Protein AF-A0A960T3S2-F1 (afdb_monomer)

Nearest PDB structures (foldseek):
  6kon-assembly1_F  TM=8.259E-01  e=1.036E-02  Mycobacterium tuberculosis H37Rv
  5wur-assembly1_A  TM=8.778E-01  e=8.371E-02  Bacillus subtilis subsp. subtilis str. 168
  4cxf-assembly1_A  TM=5.407E-01  e=3.964E-03  Cupriavidus metallidurans CH34
  6in7-assembly1_B  TM=6.273E-01  e=9.373E-02  Pseudomonas aeruginosa PAO1
  8z6g-assembly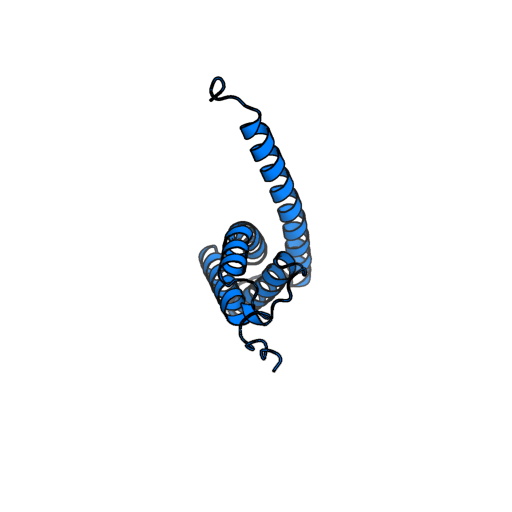1_B  TM=6.477E-01  e=3.436E-01  Pseudomonas aeruginosa

Secondary structure (DSSP, 8-state):
-PPPPPTTSSS---HHHHHHHHHHHHHHHHHHHHTT-S-HHHHHHHHHHHHHHHHHTGGGPPTTS-HHHHHHHHHHHHHHHHHHHHHHTT-----HHHHHHHHHHHHHHHHHHHHHHHHHHHHHHHS-TT--

Radius of gyration: 19.58 Å; Cα contacts (8 Å, |Δi|>4): 73; chains: 1; bounding box: 58×49×54 Å

Mean predicted aligned error: 10.26 Å

Sequence (132 aa):
MIPFPSPEEDSSLDSAEISAQIEAIRPALRGYILSILPHPDAVEDVVQETCLFLWERRADFQAGTNFKAWAFKTGYFKALAHRRALQRNKIITFSEDVLHRIAGAAEQQAGHADARLSALSHCLRELGPADL

Solvent-accessible surface area (backbone atoms only — not comparable to full-atom values): 7890 Å² total; per-residue (Å²): 136,80,82,77,79,71,94,82,80,83,86,68,84,53,73,66,58,56,50,51,51,50,62,68,42,45,66,55,50,40,57,36,42,50,61,71,43,97,45,72,69,62,29,54,52,39,45,50,54,35,50,52,49,52,60,75,45,45,88,76,58,62,86,95,57,65,61,66,60,53,52,48,54,51,34,51,55,48,47,50,53,54,47,54,54,41,46,75,71,70,47,90,73,81,58,70,71,60,39,53,53,46,38,56,52,41,54,54,50,45,56,53,50,52,55,51,51,52,51,50,60,48,54,60,63,73,49,54,89,86,81,112

pLDDT: mean 81.7, std 14.7, range [36.19, 97.31]

Foldseek 3Di:
DDDDPDPPDPQDPPLVVLVVVLVVCLVLLLQLLVLLDVDSVLSVVLSVVLSVVCSVCVSVDDPPDDPNVVSNVSSVVSSVVVVVVVVVVVDDDDDPVVSVVSSVVSNVVSVVVVVVVVVVVVVVVVDDPVND

Structure (mmCIF, N/CA/C/O backbone):
data_AF-A0A960T3S2-F1
#
_entry.id   AF-A0A960T3S2-F1
#
loop_
_atom_site.group_PDB
_atom_site.id
_atom_site.type_symbol
_atom_site.label_atom_id
_atom_site.label_alt_id
_atom_site.label_comp_id
_atom_site.label_asym_id
_atom_site.label_entity_id
_atom_site.label_seq_id
_atom_site.pdbx_PDB_ins_code
_atom_site.Cartn_x
_atom_site.Cartn_y
_atom_site.Cartn_z
_atom_site.occupancy
_atom_site.B_iso_or_equiv
_atom_site.auth_seq_id
_atom_site.auth_comp_id
_atom_site.auth_asym_id
_atom_site.auth_atom_id
_atom_site.pdbx_PDB_model_num
ATOM 1 N N . MET A 1 1 ? 39.793 -34.953 -6.872 1.00 37.09 1 MET A N 1
ATOM 2 C CA . MET A 1 1 ? 39.561 -33.819 -5.957 1.00 37.09 1 MET A CA 1
ATOM 3 C C . MET A 1 1 ? 38.554 -32.917 -6.644 1.00 37.09 1 MET A C 1
ATOM 5 O O . MET A 1 1 ? 38.921 -32.193 -7.555 1.00 37.09 1 MET A O 1
ATOM 9 N N . ILE A 1 2 ? 37.273 -33.125 -6.346 1.00 37.25 2 ILE A N 1
ATOM 10 C CA . ILE A 1 2 ? 36.165 -32.368 -6.943 1.00 37.25 2 ILE A CA 1
ATOM 11 C C . ILE A 1 2 ? 36.067 -31.056 -6.149 1.00 37.25 2 ILE A C 1
ATOM 13 O O . ILE A 1 2 ? 36.090 -31.140 -4.918 1.00 37.25 2 ILE A O 1
ATOM 17 N N . PRO A 1 3 ? 36.023 -29.872 -6.787 1.00 49.59 3 PRO A N 1
ATOM 18 C CA . PRO A 1 3 ? 35.850 -28.619 -6.066 1.00 49.59 3 PRO A CA 1
ATOM 19 C C . PRO A 1 3 ? 34.507 -28.640 -5.337 1.00 49.59 3 PRO A C 1
ATOM 21 O O . PRO A 1 3 ? 33.476 -28.955 -5.928 1.00 49.59 3 PRO A O 1
ATOM 24 N N . PHE A 1 4 ? 34.545 -28.346 -4.042 1.00 36.19 4 PHE A N 1
ATOM 25 C CA . PHE A 1 4 ? 33.363 -28.121 -3.223 1.00 36.19 4 PHE A CA 1
ATOM 26 C C . PHE A 1 4 ? 32.675 -26.853 -3.752 1.00 36.19 4 PHE A C 1
ATOM 28 O O . PHE A 1 4 ? 33.337 -25.813 -3.779 1.00 36.19 4 PHE A O 1
ATOM 35 N N . PRO A 1 5 ? 31.417 -26.901 -4.224 1.00 47.34 5 PRO A N 1
ATOM 36 C CA . PRO A 1 5 ? 30.720 -25.678 -4.590 1.00 47.34 5 PRO A CA 1
ATOM 37 C C . PRO A 1 5 ? 30.530 -24.851 -3.315 1.00 47.34 5 PRO A C 1
ATOM 39 O O . PRO A 1 5 ? 30.011 -25.348 -2.312 1.00 47.34 5 PRO A O 1
ATOM 42 N N . SER A 1 6 ? 31.033 -23.617 -3.329 1.00 42.91 6 SER A N 1
ATOM 43 C CA . SER A 1 6 ? 30.853 -22.658 -2.240 1.00 42.91 6 SER A CA 1
ATOM 44 C C . SER A 1 6 ? 29.356 -22.464 -1.962 1.00 42.91 6 SER A C 1
ATOM 46 O O . SER A 1 6 ? 28.585 -22.321 -2.908 1.00 42.91 6 SER A O 1
ATOM 48 N N . PRO A 1 7 ? 28.920 -22.408 -0.692 1.00 45.78 7 PRO A N 1
ATOM 49 C CA . PRO A 1 7 ? 27.506 -22.279 -0.331 1.00 45.78 7 PRO A CA 1
ATOM 50 C C . PRO A 1 7 ? 26.926 -20.869 -0.563 1.00 45.78 7 PRO A C 1
ATOM 52 O O . PRO A 1 7 ? 25.876 -20.550 -0.017 1.00 45.78 7 PRO A O 1
ATOM 55 N N . GLU A 1 8 ? 27.594 -20.013 -1.339 1.00 46.38 8 GLU A N 1
ATOM 56 C CA . GLU A 1 8 ? 27.257 -18.587 -1.451 1.00 46.38 8 GLU A CA 1
ATOM 57 C C . GLU A 1 8 ? 26.586 -18.189 -2.775 1.00 46.38 8 GLU A C 1
ATOM 59 O O . GLU A 1 8 ? 26.220 -17.029 -2.926 1.00 46.38 8 GLU A O 1
ATOM 64 N N . GLU A 1 9 ? 26.365 -19.112 -3.717 1.00 44.56 9 GLU A N 1
ATOM 65 C CA . GLU A 1 9 ? 25.915 -18.734 -5.071 1.00 44.56 9 GLU A CA 1
ATOM 66 C C . GLU A 1 9 ? 24.455 -19.066 -5.433 1.00 44.56 9 GLU A C 1
ATOM 68 O O . GLU A 1 9 ? 24.068 -18.803 -6.564 1.00 44.56 9 GLU A O 1
ATOM 73 N N . ASP A 1 10 ? 23.602 -19.556 -4.517 1.00 42.84 10 ASP A N 1
ATOM 74 C CA . ASP A 1 10 ? 22.313 -20.148 -4.950 1.00 42.84 10 ASP A CA 1
ATOM 75 C C . ASP A 1 10 ? 21.026 -19.776 -4.172 1.00 42.84 10 ASP A C 1
ATOM 77 O O . ASP A 1 10 ? 20.032 -20.495 -4.261 1.00 42.84 10 ASP A O 1
ATOM 81 N N . SER A 1 11 ? 20.948 -18.665 -3.418 1.00 44.41 11 SER A N 1
ATOM 82 C CA . SER A 1 11 ? 19.685 -18.369 -2.693 1.00 44.41 11 SER A CA 1
ATOM 83 C C . SER A 1 11 ? 19.292 -16.908 -2.452 1.00 44.41 11 SER A C 1
ATOM 85 O O . SER A 1 11 ? 18.638 -16.612 -1.448 1.00 44.41 11 SER A O 1
ATOM 87 N N . SER A 1 12 ? 19.612 -15.979 -3.347 1.00 46.12 12 SER A N 1
ATOM 88 C CA . SER A 1 12 ? 19.006 -14.644 -3.284 1.00 46.12 12 SER A CA 1
ATOM 89 C C . SER A 1 12 ? 18.485 -14.225 -4.646 1.00 46.12 12 SER A C 1
ATOM 91 O O . SER A 1 12 ? 19.268 -13.970 -5.555 1.00 46.12 12 SER A O 1
ATOM 93 N N . LEU A 1 13 ? 17.167 -14.061 -4.768 1.00 55.41 13 LEU A N 1
ATOM 94 C CA . LEU A 1 13 ? 16.673 -12.990 -5.627 1.00 55.41 13 LEU A CA 1
ATOM 95 C C . LEU A 1 13 ? 17.398 -11.710 -5.206 1.00 55.41 13 LEU A C 1
ATOM 97 O O . LEU A 1 13 ? 17.445 -11.387 -4.013 1.00 55.41 13 LEU A O 1
ATOM 101 N N . ASP A 1 14 ? 18.017 -11.051 -6.177 1.00 72.44 14 ASP A N 1
ATOM 102 C CA . ASP A 1 14 ? 18.880 -9.903 -5.954 1.00 72.44 14 ASP A CA 1
ATOM 103 C C . ASP A 1 14 ? 18.089 -8.827 -5.202 1.00 72.44 14 ASP A C 1
ATOM 105 O O . ASP A 1 14 ? 16.953 -8.499 -5.552 1.00 72.44 14 ASP A O 1
ATOM 109 N N . SER A 1 15 ? 18.663 -8.276 -4.134 1.00 79.25 15 SER A N 1
ATOM 110 C CA . SER A 1 15 ? 17.986 -7.242 -3.340 1.00 79.25 15 SER A CA 1
ATOM 111 C C . SER A 1 15 ? 17.578 -6.046 -4.218 1.00 79.25 15 SER A C 1
ATOM 113 O O . SER A 1 15 ? 16.588 -5.374 -3.927 1.00 79.25 15 SER A O 1
ATOM 115 N N . ALA A 1 16 ? 18.282 -5.833 -5.335 1.00 85.69 16 ALA A N 1
ATOM 116 C CA . ALA A 1 16 ? 17.911 -4.875 -6.370 1.00 85.69 16 ALA A CA 1
ATOM 117 C C . ALA A 1 16 ? 16.555 -5.180 -7.038 1.00 85.69 16 ALA A C 1
ATOM 119 O O . ALA A 1 16 ? 15.760 -4.264 -7.246 1.00 85.69 16 ALA A O 1
ATOM 120 N N . GLU A 1 17 ? 16.249 -6.446 -7.330 1.00 87.81 17 GLU A N 1
ATOM 121 C CA . GLU A 1 17 ? 14.995 -6.847 -7.977 1.00 8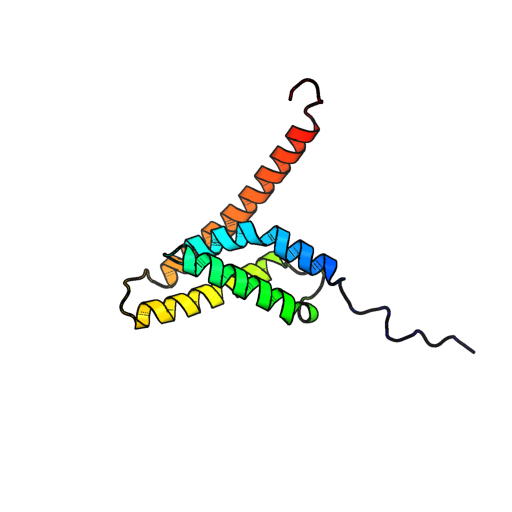7.81 17 GLU A CA 1
ATOM 122 C C . GLU A 1 17 ? 13.791 -6.594 -7.064 1.00 87.81 17 GLU A C 1
ATOM 124 O O . GLU A 1 17 ? 12.782 -6.037 -7.497 1.00 87.81 17 GLU A O 1
ATOM 129 N N . ILE A 1 18 ? 13.909 -6.927 -5.775 1.00 89.12 18 ILE A N 1
ATOM 130 C CA . ILE A 1 18 ? 12.851 -6.638 -4.796 1.00 89.12 18 ILE A CA 1
ATOM 131 C C . ILE A 1 18 ? 12.661 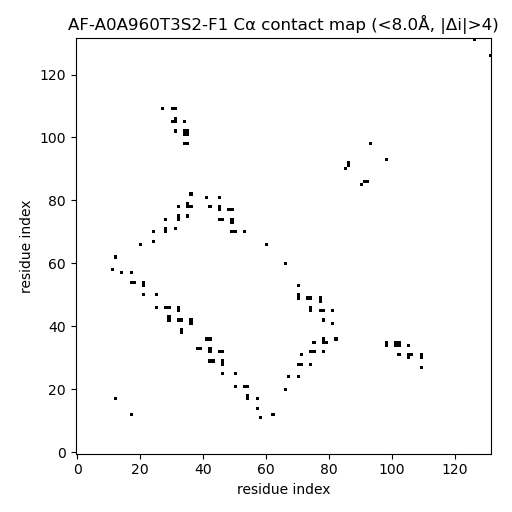-5.128 -4.632 1.00 89.12 18 ILE A C 1
ATOM 133 O O . ILE A 1 18 ? 11.522 -4.665 -4.589 1.00 89.12 18 ILE A O 1
ATOM 137 N N . SER A 1 19 ? 13.748 -4.350 -4.586 1.00 91.88 19 SER A N 1
ATOM 138 C CA . SER A 1 19 ? 13.657 -2.886 -4.529 1.00 91.88 19 SER A CA 1
ATOM 139 C C . SER A 1 19 ? 12.897 -2.331 -5.734 1.00 91.88 19 SER A C 1
ATOM 141 O O . SER A 1 19 ? 11.957 -1.553 -5.566 1.00 91.88 19 SER A O 1
ATOM 143 N N . ALA A 1 20 ? 13.235 -2.790 -6.942 1.00 91.12 20 ALA A N 1
ATOM 144 C CA . ALA A 1 20 ? 12.555 -2.383 -8.167 1.00 91.12 20 ALA A CA 1
ATOM 145 C C . ALA A 1 20 ? 11.065 -2.765 -8.155 1.00 91.12 20 ALA A C 1
ATOM 147 O O . ALA A 1 20 ? 10.217 -1.968 -8.558 1.00 91.12 20 ALA A O 1
ATOM 148 N N . GLN A 1 21 ? 10.716 -3.949 -7.639 1.00 92.12 21 GLN A N 1
ATOM 149 C CA . GLN A 1 21 ? 9.315 -4.353 -7.493 1.00 92.12 21 GLN A CA 1
ATOM 150 C C . GLN A 1 21 ? 8.552 -3.489 -6.478 1.00 92.12 21 GLN A C 1
ATOM 152 O O . GLN A 1 21 ? 7.400 -3.131 -6.735 1.00 92.12 21 GLN A O 1
ATOM 157 N N . ILE A 1 22 ? 9.180 -3.107 -5.359 1.00 94.19 22 ILE A N 1
ATOM 158 C CA . ILE A 1 22 ? 8.598 -2.185 -4.368 1.00 94.19 22 ILE A CA 1
ATOM 159 C C . ILE A 1 22 ? 8.339 -0.809 -4.994 1.00 94.19 22 ILE A C 1
ATOM 161 O O . ILE A 1 22 ? 7.264 -0.236 -4.807 1.00 94.19 22 ILE A O 1
ATOM 165 N N . GLU A 1 23 ? 9.293 -0.276 -5.753 1.00 92.69 23 GLU A N 1
ATOM 166 C CA . GLU A 1 23 ? 9.140 1.014 -6.430 1.00 92.69 23 GLU A CA 1
ATOM 167 C C . GLU A 1 23 ? 8.031 0.976 -7.483 1.00 92.69 23 GLU A C 1
ATOM 169 O O . GLU A 1 23 ? 7.168 1.858 -7.502 1.00 92.69 23 GLU A O 1
ATOM 174 N N . ALA A 1 24 ? 8.000 -0.079 -8.301 1.00 90.75 24 ALA A N 1
ATOM 175 C CA . ALA A 1 24 ? 7.003 -0.250 -9.350 1.00 90.75 24 ALA A CA 1
ATOM 176 C C . ALA A 1 24 ? 5.574 -0.337 -8.792 1.00 90.75 24 ALA A C 1
ATOM 178 O O . ALA A 1 24 ? 4.643 0.221 -9.373 1.00 90.75 24 ALA A O 1
ATOM 179 N N . ILE A 1 25 ? 5.379 -1.011 -7.653 1.00 91.44 25 ILE A N 1
ATOM 180 C CA . ILE A 1 25 ? 4.039 -1.203 -7.088 1.00 91.44 25 ILE A CA 1
ATOM 181 C C . ILE A 1 25 ? 3.537 -0.028 -6.252 1.00 91.44 25 ILE A C 1
ATOM 183 O O . ILE A 1 25 ? 2.324 0.123 -6.075 1.00 91.44 25 ILE A O 1
ATOM 187 N N . ARG A 1 26 ? 4.438 0.809 -5.726 1.00 92.75 26 ARG A N 1
ATOM 188 C CA . ARG A 1 26 ? 4.104 1.869 -4.766 1.00 92.75 26 ARG A CA 1
ATOM 189 C C . ARG A 1 26 ? 2.929 2.763 -5.203 1.00 92.75 26 ARG A C 1
ATOM 191 O O . ARG A 1 26 ? 2.053 2.990 -4.366 1.00 92.75 26 ARG A O 1
ATOM 198 N N . PRO A 1 27 ? 2.818 3.233 -6.465 1.00 90.62 27 PRO A N 1
ATOM 199 C CA . PRO A 1 27 ? 1.686 4.063 -6.888 1.00 90.62 27 PRO A CA 1
ATOM 200 C C . PRO A 1 27 ? 0.346 3.316 -6.856 1.00 90.62 27 PRO A C 1
ATOM 202 O O . PRO A 1 27 ? -0.663 3.861 -6.403 1.00 90.62 27 PRO A O 1
ATOM 205 N N . ALA A 1 28 ? 0.336 2.054 -7.294 1.00 88.75 28 ALA A N 1
ATOM 206 C CA . ALA A 1 28 ? -0.859 1.216 -7.287 1.00 88.75 28 ALA A CA 1
ATOM 207 C C . ALA A 1 28 ? -1.281 0.861 -5.853 1.00 88.75 28 ALA A C 1
ATOM 209 O O . ALA A 1 28 ? -2.460 0.957 -5.512 1.00 88.75 28 ALA A O 1
ATOM 210 N N . LEU A 1 29 ? -0.309 0.535 -4.993 1.00 92.06 29 LEU A N 1
ATOM 211 C CA . LEU A 1 29 ? -0.532 0.306 -3.569 1.00 92.06 29 LEU A CA 1
ATOM 212 C C . LEU A 1 29 ? -1.123 1.553 -2.903 1.00 92.06 29 LEU A C 1
ATOM 214 O O . LEU A 1 29 ? -2.111 1.454 -2.187 1.00 92.06 29 LEU A O 1
ATOM 218 N N . ARG A 1 30 ? -0.589 2.742 -3.189 1.00 93.12 30 ARG A N 1
ATOM 219 C CA . ARG A 1 30 ? -1.122 4.006 -2.668 1.00 93.12 30 ARG A CA 1
ATOM 220 C C . ARG A 1 30 ? -2.586 4.223 -3.048 1.00 93.12 30 ARG A C 1
ATOM 222 O O . ARG A 1 30 ? -3.393 4.541 -2.179 1.00 93.12 30 ARG A O 1
ATOM 229 N N . GLY A 1 31 ? -2.939 4.038 -4.322 1.00 89.00 31 GLY A N 1
ATOM 230 C CA . GLY A 1 31 ? -4.329 4.152 -4.778 1.00 89.00 31 GLY A CA 1
ATOM 231 C C . GLY A 1 31 ? -5.255 3.149 -4.085 1.00 89.00 31 GLY A C 1
ATOM 232 O O . GLY A 1 31 ? -6.365 3.495 -3.682 1.00 89.00 31 GLY A O 1
ATOM 233 N N . TYR A 1 32 ? -4.769 1.926 -3.876 1.00 88.88 32 TYR A N 1
ATOM 234 C CA . TYR A 1 32 ? -5.486 0.896 -3.136 1.00 88.88 32 TYR A CA 1
ATOM 235 C C . TYR A 1 32 ? -5.717 1.280 -1.666 1.00 88.88 32 TYR A C 1
ATOM 237 O O . TYR A 1 32 ? -6.854 1.249 -1.198 1.00 88.88 32 TYR A O 1
ATOM 245 N N . ILE A 1 33 ? -4.683 1.727 -0.950 1.00 92.12 33 ILE A N 1
ATOM 246 C CA . ILE A 1 33 ? -4.792 2.150 0.456 1.00 92.12 33 ILE A CA 1
ATOM 247 C C . ILE A 1 33 ? -5.689 3.386 0.607 1.00 92.12 33 ILE A C 1
ATOM 249 O O . ILE A 1 33 ? -6.478 3.454 1.551 1.00 92.12 33 ILE A O 1
ATOM 253 N N . LEU A 1 34 ? -5.654 4.316 -0.352 1.00 89.69 34 LEU A N 1
ATOM 254 C CA . LEU A 1 34 ? -6.559 5.469 -0.403 1.00 89.69 34 LEU A CA 1
ATOM 255 C C . LEU A 1 34 ? -8.038 5.058 -0.500 1.00 89.69 34 LEU A C 1
ATOM 257 O O . LEU A 1 34 ? -8.907 5.765 -0.004 1.00 89.69 34 LEU A O 1
ATOM 261 N N . SER A 1 35 ? -8.339 3.904 -1.099 1.00 86.50 35 SER A N 1
ATOM 262 C CA . SER A 1 35 ? -9.711 3.379 -1.144 1.00 8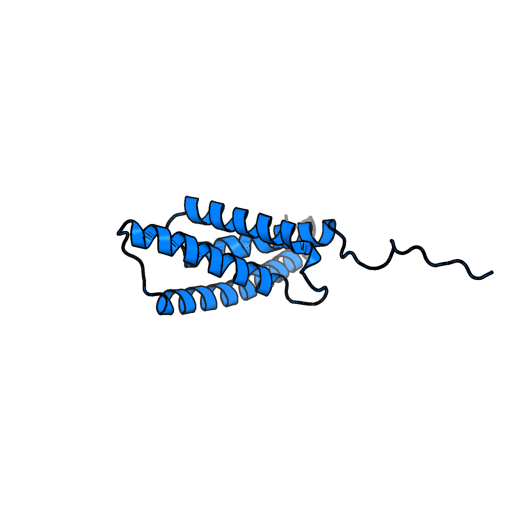6.50 35 SER A CA 1
ATOM 263 C C . SER A 1 35 ? -10.205 2.851 0.215 1.00 86.50 35 SER A C 1
ATOM 265 O O . SER A 1 35 ? -11.409 2.690 0.421 1.00 86.50 35 SER A O 1
ATOM 267 N N . ILE A 1 36 ? -9.286 2.602 1.157 1.00 86.62 36 ILE A N 1
ATOM 268 C CA . ILE A 1 36 ? -9.559 2.005 2.471 1.00 86.62 36 ILE A CA 1
ATOM 269 C C . ILE A 1 36 ? -9.525 3.059 3.589 1.00 86.62 36 ILE A C 1
ATOM 271 O O . ILE A 1 36 ? -10.343 3.009 4.519 1.00 86.62 36 ILE A O 1
ATOM 275 N N . LEU A 1 37 ? -8.579 4.000 3.515 1.00 86.56 37 LEU A N 1
ATOM 276 C CA . LEU A 1 37 ? -8.338 5.023 4.531 1.00 86.56 37 LEU A CA 1
ATOM 277 C C . LEU A 1 37 ? -8.887 6.398 4.115 1.00 86.56 37 LEU A C 1
ATOM 279 O O . LEU A 1 37 ? -8.722 6.805 2.971 1.00 86.56 37 LEU A O 1
ATOM 283 N N . PRO A 1 38 ? -9.490 7.156 5.050 1.00 76.31 38 PRO A N 1
ATOM 284 C CA . PRO A 1 38 ? -10.103 8.450 4.748 1.00 76.31 38 PRO A CA 1
ATOM 285 C C . PRO A 1 38 ? -9.116 9.631 4.700 1.00 76.31 38 PRO A C 1
ATOM 287 O O . PRO A 1 38 ? -9.485 10.698 4.214 1.00 76.31 38 PRO A O 1
ATOM 290 N N . HIS A 1 39 ? -7.894 9.483 5.227 1.00 81.69 39 HIS A N 1
ATOM 291 C CA . HIS A 1 39 ? -6.940 10.587 5.402 1.00 81.69 39 HIS A CA 1
ATOM 292 C C . HIS A 1 39 ? -5.660 10.380 4.580 1.00 81.69 39 HIS A C 1
ATOM 294 O O . HIS A 1 39 ? -5.030 9.335 4.743 1.00 81.69 39 HIS A O 1
ATOM 300 N N . PRO A 1 40 ? -5.237 11.363 3.758 1.00 80.06 40 PRO A N 1
ATOM 301 C CA . PRO A 1 40 ? -4.020 11.269 2.949 1.00 80.06 40 PRO A CA 1
ATOM 302 C C . PRO A 1 40 ? -2.744 10.991 3.752 1.00 80.06 40 PRO A C 1
ATOM 304 O O . PRO A 1 40 ? -1.930 10.186 3.312 1.00 80.06 40 PRO A O 1
ATOM 307 N N . ASP A 1 41 ? -2.598 11.589 4.937 1.00 85.12 41 ASP A N 1
ATOM 308 C CA . ASP A 1 41 ? -1.405 11.396 5.776 1.00 85.12 41 ASP A CA 1
ATOM 309 C C . ASP A 1 41 ? -1.276 9.930 6.223 1.00 85.12 41 ASP A C 1
ATOM 311 O O . ASP A 1 41 ? -0.240 9.299 6.037 1.00 85.12 41 ASP A O 1
ATOM 315 N N . ALA A 1 42 ? -2.383 9.334 6.681 1.00 89.06 42 ALA A N 1
ATOM 316 C CA . ALA A 1 42 ? -2.423 7.923 7.065 1.00 89.06 42 ALA A CA 1
ATOM 317 C C . ALA A 1 42 ? -2.194 6.972 5.875 1.00 89.06 42 ALA A C 1
ATOM 319 O O . ALA A 1 42 ? -1.735 5.846 6.058 1.00 89.06 42 ALA A O 1
ATOM 320 N N . VAL A 1 43 ? -2.527 7.400 4.651 1.00 92.88 43 VAL A N 1
ATOM 321 C CA . VAL A 1 43 ? -2.265 6.613 3.437 1.00 92.88 43 VAL A CA 1
ATOM 322 C C . VAL A 1 43 ? -0.767 6.520 3.176 1.00 92.88 43 VAL A C 1
ATOM 324 O O . VAL A 1 43 ? -0.277 5.416 2.949 1.00 92.88 43 VAL A O 1
ATOM 327 N N . GLU A 1 44 ? -0.043 7.642 3.216 1.00 94.38 44 GLU A N 1
ATOM 328 C CA . GLU A 1 44 ? 1.410 7.638 3.000 1.00 94.38 44 GLU A CA 1
ATOM 329 C C . GLU A 1 44 ? 2.137 6.822 4.070 1.00 94.38 44 GLU A C 1
ATOM 331 O O . GLU A 1 44 ? 2.983 5.995 3.722 1.00 94.38 44 GLU A O 1
ATOM 336 N N . ASP A 1 45 ? 1.741 6.968 5.338 1.00 95.00 45 ASP A N 1
ATOM 337 C CA . ASP A 1 45 ? 2.304 6.192 6.446 1.00 95.00 45 ASP A CA 1
ATOM 338 C C . ASP A 1 45 ? 2.122 4.686 6.216 1.00 95.00 45 ASP A C 1
ATOM 340 O O . ASP A 1 45 ? 3.082 3.914 6.263 1.00 95.00 45 ASP A O 1
ATOM 344 N N . VAL A 1 46 ? 0.904 4.248 5.876 1.00 96.19 46 VAL A N 1
ATOM 345 C CA . VAL A 1 46 ? 0.623 2.828 5.618 1.00 96.19 46 VAL A CA 1
ATOM 346 C C . VAL A 1 46 ? 1.362 2.308 4.391 1.00 96.19 46 VAL A C 1
ATOM 348 O O . VAL A 1 46 ? 1.849 1.174 4.411 1.00 96.19 46 VAL A O 1
ATOM 351 N N . VAL A 1 47 ? 1.478 3.102 3.325 1.00 96.31 47 VAL A N 1
ATOM 352 C CA . VAL A 1 47 ? 2.264 2.727 2.140 1.00 96.31 47 VAL A CA 1
ATOM 353 C C . VAL A 1 47 ? 3.730 2.542 2.521 1.00 96.31 47 VAL A C 1
ATOM 355 O O . VAL A 1 47 ? 4.317 1.515 2.183 1.00 96.31 47 VAL A O 1
ATOM 358 N N . GLN A 1 48 ? 4.313 3.484 3.262 1.00 95.69 48 GLN A N 1
ATOM 359 C CA . GLN A 1 48 ? 5.711 3.418 3.675 1.00 95.69 48 GLN A CA 1
ATOM 360 C C . GLN A 1 48 ? 5.974 2.237 4.612 1.00 95.69 48 GLN A C 1
ATOM 362 O O . GLN A 1 48 ? 6.900 1.462 4.375 1.00 95.69 48 GLN A O 1
ATOM 367 N N . GLU A 1 49 ? 5.131 2.044 5.626 1.00 97.31 49 GLU A N 1
ATOM 368 C CA . GLU A 1 49 ? 5.193 0.884 6.512 1.00 97.31 49 GLU A CA 1
ATOM 369 C C . GLU A 1 49 ? 5.086 -0.441 5.745 1.00 97.31 49 GLU A C 1
ATOM 371 O O . GLU A 1 49 ? 5.714 -1.433 6.118 1.00 97.31 49 GLU A O 1
ATOM 376 N N . THR A 1 50 ? 4.255 -0.484 4.701 1.00 97.19 50 THR A N 1
ATOM 377 C CA . THR A 1 50 ? 4.112 -1.667 3.848 1.00 97.19 50 THR A CA 1
ATOM 378 C C . THR A 1 50 ? 5.401 -1.918 3.080 1.00 97.19 50 THR A C 1
ATOM 380 O O . THR A 1 50 ? 5.920 -3.026 3.145 1.00 97.19 50 THR A O 1
ATOM 383 N N . CYS A 1 51 ? 5.967 -0.904 2.422 1.00 96.44 51 CYS A N 1
ATOM 384 C CA . CYS A 1 51 ? 7.235 -1.032 1.702 1.00 96.44 51 CYS A CA 1
ATOM 385 C C . CYS A 1 51 ? 8.384 -1.486 2.618 1.00 96.44 51 CYS A C 1
ATOM 387 O O . CYS A 1 51 ? 9.134 -2.386 2.246 1.00 96.44 51 CYS A O 1
ATOM 389 N N . LEU A 1 52 ? 8.490 -0.916 3.825 1.00 96.94 52 LEU A N 1
ATOM 390 C CA . LEU A 1 52 ? 9.484 -1.326 4.824 1.00 96.94 52 LEU A CA 1
ATOM 391 C C . LEU A 1 52 ? 9.309 -2.793 5.218 1.00 96.94 52 LEU A C 1
ATOM 393 O O . LEU A 1 52 ? 10.274 -3.550 5.205 1.00 96.94 52 LEU A O 1
ATOM 397 N N . PHE A 1 53 ? 8.073 -3.219 5.486 1.00 96.25 53 PHE A N 1
ATOM 398 C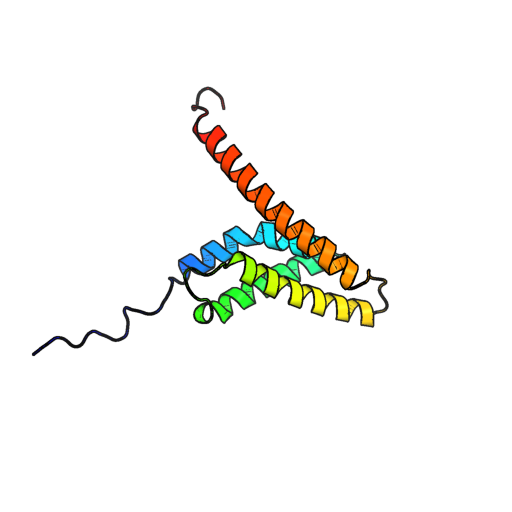 CA . PHE A 1 53 ? 7.788 -4.614 5.813 1.00 96.25 53 PHE A CA 1
ATOM 399 C C . PHE A 1 53 ? 8.159 -5.565 4.667 1.00 96.25 53 PHE A C 1
ATOM 401 O O . PHE A 1 53 ? 8.780 -6.596 4.910 1.00 96.25 53 PHE A O 1
ATOM 408 N N . LEU A 1 54 ? 7.806 -5.225 3.422 1.00 94.31 54 LEU A N 1
ATOM 409 C CA . LEU A 1 54 ? 8.150 -6.035 2.247 1.00 94.31 54 LEU A CA 1
ATOM 410 C C . LEU A 1 54 ? 9.668 -6.158 2.087 1.00 94.31 54 LEU A C 1
ATOM 412 O O . LEU A 1 54 ? 10.170 -7.239 1.792 1.00 94.31 54 LEU A O 1
ATOM 416 N N . TRP A 1 55 ? 10.401 -5.070 2.334 1.00 94.56 55 TRP A N 1
ATOM 417 C CA . TRP A 1 55 ? 11.858 -5.070 2.300 1.00 94.56 55 TRP A CA 1
ATOM 418 C C . TRP A 1 55 ? 12.469 -5.934 3.405 1.00 94.56 55 TRP A C 1
ATOM 420 O O . TRP A 1 55 ? 13.331 -6.770 3.137 1.00 94.56 55 TRP A O 1
ATOM 430 N N . GLU A 1 56 ? 12.022 -5.774 4.650 1.00 93.44 56 GLU A N 1
ATOM 431 C CA . GLU A 1 56 ? 12.488 -6.573 5.790 1.00 93.44 56 GLU A CA 1
ATOM 432 C C . GLU A 1 56 ? 12.217 -8.066 5.586 1.00 93.44 56 GLU A C 1
ATOM 434 O O . GLU A 1 56 ? 13.059 -8.902 5.911 1.00 93.44 56 GLU A O 1
ATOM 439 N N . ARG A 1 57 ? 11.065 -8.393 4.993 1.00 93.25 57 ARG A N 1
ATOM 440 C CA . ARG A 1 57 ? 10.595 -9.758 4.729 1.00 93.25 57 ARG A CA 1
ATOM 441 C C . ARG A 1 57 ? 10.928 -10.260 3.331 1.00 93.25 57 ARG A C 1
ATOM 443 O O . ARG A 1 57 ? 10.383 -11.270 2.906 1.00 93.25 57 ARG A O 1
ATOM 450 N N . ARG A 1 58 ? 11.843 -9.600 2.617 1.00 90.69 58 ARG A N 1
ATOM 451 C CA . ARG A 1 58 ? 12.222 -9.979 1.245 1.00 90.69 58 ARG A CA 1
ATOM 452 C C . ARG A 1 58 ? 12.713 -11.423 1.125 1.00 90.69 58 ARG A C 1
ATOM 454 O O . ARG A 1 58 ? 12.460 -12.057 0.112 1.00 90.69 58 ARG A O 1
ATOM 461 N N . ALA A 1 59 ? 13.364 -11.947 2.166 1.00 88.06 59 ALA A N 1
ATOM 462 C CA . ALA A 1 59 ? 13.831 -13.333 2.210 1.00 88.06 59 ALA A CA 1
ATOM 463 C C . ALA A 1 59 ? 12.681 -14.357 2.288 1.00 88.06 59 ALA A C 1
ATOM 465 O O . ALA A 1 59 ? 12.866 -15.508 1.907 1.00 88.06 59 ALA A O 1
ATOM 466 N N . ASP A 1 60 ? 11.496 -13.937 2.745 1.00 87.75 60 ASP A N 1
ATOM 467 C CA . ASP A 1 60 ? 10.305 -14.788 2.835 1.00 87.75 60 ASP A CA 1
ATOM 468 C C . ASP A 1 60 ? 9.549 -14.852 1.492 1.00 87.75 60 ASP A C 1
ATOM 470 O O . ASP A 1 60 ? 8.643 -15.672 1.320 1.00 87.75 60 ASP A O 1
ATOM 474 N N . PHE A 1 61 ? 9.884 -13.977 0.536 1.00 86.19 61 PHE A N 1
ATOM 475 C CA . PHE A 1 61 ? 9.228 -13.931 -0.764 1.00 86.19 61 PHE A CA 1
ATOM 476 C C . PHE A 1 61 ? 9.775 -15.011 -1.701 1.00 86.19 61 PHE A C 1
ATOM 478 O O . PHE A 1 61 ? 10.973 -15.100 -1.960 1.00 86.19 61 PHE A O 1
ATOM 485 N N . GLN A 1 62 ? 8.872 -15.815 -2.262 1.00 83.69 62 GLN A N 1
ATOM 486 C CA . GLN A 1 62 ? 9.222 -16.848 -3.231 1.00 83.69 62 GLN A CA 1
ATOM 487 C C . GLN A 1 62 ? 9.188 -16.291 -4.657 1.00 83.69 62 GLN A C 1
ATOM 489 O O . GLN A 1 62 ? 8.143 -15.834 -5.135 1.00 83.69 62 GLN A O 1
ATOM 494 N N . ALA A 1 63 ? 10.324 -16.384 -5.350 1.00 76.50 63 ALA A N 1
ATOM 495 C CA . ALA A 1 63 ? 10.456 -16.047 -6.764 1.00 76.50 63 ALA A CA 1
ATOM 496 C C . ALA A 1 63 ? 9.386 -16.732 -7.624 1.00 76.50 63 ALA A C 1
ATOM 498 O O . ALA A 1 63 ? 9.047 -17.893 -7.404 1.00 76.50 63 ALA A O 1
ATOM 499 N N . GLY A 1 64 ? 8.855 -16.016 -8.616 1.00 78.56 64 GLY A N 1
ATOM 500 C CA . GLY A 1 64 ? 7.812 -16.533 -9.509 1.00 78.56 64 GLY A CA 1
ATOM 501 C C . GLY A 1 64 ? 6.392 -16.513 -8.927 1.00 78.56 64 GLY A C 1
ATOM 502 O O . GLY A 1 64 ? 5.443 -16.836 -9.640 1.00 78.56 64 GLY A O 1
ATOM 503 N N . THR A 1 65 ? 6.213 -16.094 -7.669 1.00 85.44 65 THR A N 1
ATOM 504 C CA . THR A 1 65 ? 4.885 -15.798 -7.107 1.00 85.44 65 THR A CA 1
ATOM 505 C C . THR A 1 65 ? 4.476 -14.338 -7.354 1.00 85.44 65 THR A C 1
ATOM 507 O O . THR A 1 65 ? 5.257 -13.513 -7.825 1.00 85.44 65 THR A O 1
ATOM 510 N N . ASN A 1 66 ? 3.213 -13.996 -7.079 1.00 89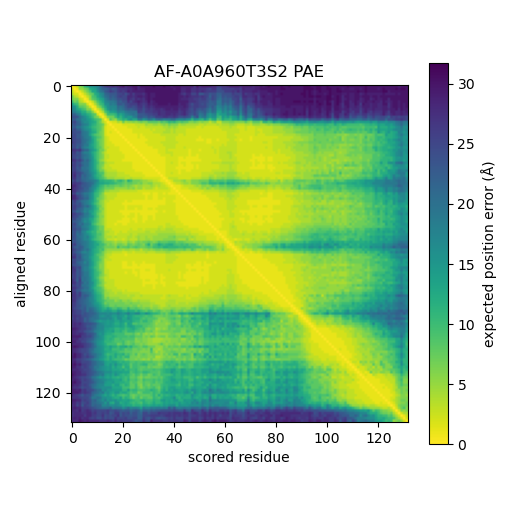.00 66 ASN A N 1
ATOM 511 C CA . ASN A 1 66 ? 2.673 -12.668 -7.368 1.00 89.00 66 ASN A CA 1
ATOM 512 C C . ASN A 1 66 ? 3.034 -11.656 -6.261 1.00 89.00 66 ASN A C 1
ATOM 514 O O . ASN A 1 66 ? 2.323 -11.538 -5.258 1.00 89.00 66 ASN A O 1
ATOM 518 N N . PHE A 1 67 ? 4.106 -10.884 -6.474 1.00 90.38 67 PHE A N 1
ATOM 519 C CA . PHE A 1 67 ? 4.538 -9.816 -5.561 1.00 90.38 67 PHE A CA 1
ATOM 520 C C . PHE A 1 67 ? 3.442 -8.773 -5.321 1.00 90.38 67 PHE A C 1
ATOM 522 O O . PHE A 1 67 ? 3.267 -8.298 -4.198 1.00 90.38 67 PHE A O 1
ATOM 529 N N . LYS A 1 68 ? 2.635 -8.467 -6.347 1.00 90.25 68 LYS A N 1
ATOM 530 C CA . LYS A 1 68 ? 1.532 -7.507 -6.232 1.00 90.25 68 LYS A CA 1
ATOM 531 C C . LYS A 1 68 ? 0.466 -7.958 -5.251 1.00 90.25 68 LYS A C 1
ATOM 533 O O . LYS A 1 68 ? 0.073 -7.185 -4.380 1.00 90.25 68 LYS A O 1
ATOM 538 N N . ALA A 1 69 ? 0.070 -9.224 -5.323 1.00 89.75 69 ALA A N 1
ATOM 539 C CA . ALA A 1 69 ? -0.858 -9.813 -4.366 1.00 89.75 69 ALA A CA 1
ATOM 540 C C . ALA A 1 69 ? -0.285 -9.811 -2.936 1.00 89.75 69 ALA A C 1
ATOM 542 O O . ALA A 1 69 ? -1.010 -9.528 -1.981 1.00 89.75 69 ALA A O 1
ATOM 543 N N . TRP A 1 70 ? 1.016 -10.079 -2.777 1.00 93.00 70 TRP A N 1
ATOM 544 C CA . TRP A 1 70 ? 1.674 -10.052 -1.468 1.00 93.00 70 TRP A CA 1
ATOM 545 C C . TRP A 1 70 ? 1.718 -8.642 -0.857 1.00 93.00 70 TRP A C 1
ATOM 547 O O . TRP A 1 70 ? 1.342 -8.454 0.306 1.00 93.00 70 TRP A O 1
ATOM 557 N N . ALA A 1 71 ? 2.088 -7.641 -1.658 1.00 93.69 71 ALA A N 1
ATOM 558 C CA . ALA A 1 71 ? 2.102 -6.239 -1.257 1.00 93.69 71 ALA A CA 1
ATOM 559 C C . ALA A 1 71 ? 0.703 -5.734 -0.887 1.00 93.69 71 ALA A C 1
ATOM 561 O O . ALA A 1 71 ? 0.524 -5.117 0.163 1.00 93.69 71 ALA A O 1
ATOM 562 N N . PHE A 1 72 ? -0.305 -6.038 -1.708 1.00 92.62 72 PHE A N 1
ATOM 563 C CA . PHE A 1 72 ? -1.677 -5.578 -1.490 1.00 92.62 72 PHE A CA 1
ATOM 564 C C . PHE A 1 72 ? -2.292 -6.222 -0.251 1.00 92.62 72 PHE A C 1
ATOM 566 O O . PHE A 1 72 ? -2.870 -5.524 0.579 1.00 92.62 72 PHE A O 1
ATOM 573 N N . LYS A 1 73 ? -2.074 -7.528 -0.047 1.00 92.62 73 LYS A N 1
ATOM 574 C CA . LYS A 1 73 ? -2.512 -8.225 1.167 1.00 92.62 73 LYS A CA 1
ATOM 575 C C . LYS A 1 73 ? -1.862 -7.642 2.423 1.00 92.62 73 LYS A C 1
ATOM 577 O O . LYS A 1 73 ? -2.543 -7.429 3.423 1.00 92.62 73 LYS A O 1
ATOM 582 N N . THR A 1 74 ? -0.562 -7.355 2.373 1.00 94.81 74 THR A N 1
ATOM 583 C CA . THR A 1 74 ? 0.159 -6.715 3.486 1.00 94.81 74 THR A CA 1
ATOM 584 C C . THR A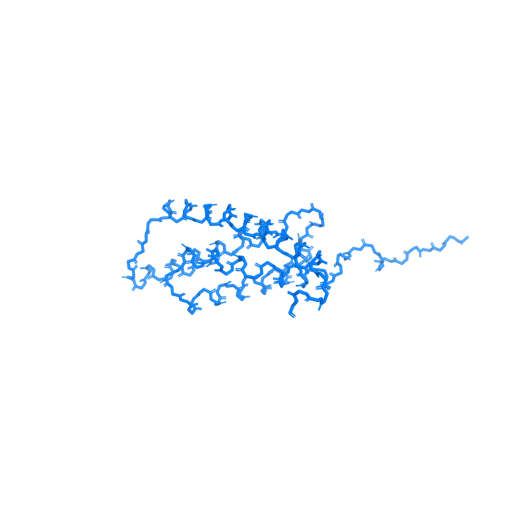 1 74 ? -0.403 -5.323 3.779 1.00 94.81 74 THR A C 1
ATOM 586 O O . THR A 1 74 ? -0.748 -5.021 4.924 1.00 94.81 74 THR A O 1
ATOM 589 N N . GLY A 1 75 ? -0.556 -4.497 2.742 1.00 94.62 75 GLY A N 1
ATOM 590 C CA . GLY A 1 75 ? -1.108 -3.151 2.855 1.00 94.62 75 GLY A CA 1
ATOM 591 C C . GLY A 1 75 ? -2.541 -3.136 3.387 1.00 94.62 75 GLY A C 1
ATOM 592 O O . GLY A 1 75 ? -2.859 -2.332 4.259 1.00 94.62 75 GLY A O 1
ATOM 593 N N . TYR A 1 76 ? -3.385 -4.074 2.946 1.00 92.81 76 TYR A N 1
ATOM 594 C CA . TYR A 1 76 ? -4.755 -4.242 3.436 1.00 92.81 76 TYR A CA 1
ATOM 595 C C . TYR A 1 76 ? -4.799 -4.424 4.958 1.00 92.81 76 TYR A C 1
ATOM 597 O O . TYR A 1 76 ? -5.521 -3.708 5.655 1.00 92.81 76 TYR A O 1
ATOM 605 N N . PHE A 1 77 ? -3.993 -5.344 5.500 1.00 93.94 77 PHE A N 1
ATOM 606 C CA . PHE A 1 77 ? -3.975 -5.591 6.943 1.00 93.94 77 PHE A CA 1
ATOM 607 C C . PHE A 1 77 ? -3.419 -4.408 7.739 1.00 93.94 77 PHE A C 1
ATOM 609 O O . PHE A 1 77 ? -3.937 -4.109 8.818 1.00 93.94 77 PHE A O 1
ATOM 616 N N . LYS A 1 78 ? -2.416 -3.697 7.208 1.00 95.38 78 LYS A N 1
ATOM 617 C CA . LYS A 1 78 ? -1.897 -2.466 7.824 1.00 95.38 78 LYS A CA 1
ATOM 618 C C . LYS A 1 78 ? -2.944 -1.351 7.840 1.00 95.38 78 LYS A C 1
ATOM 620 O O . LYS A 1 78 ? -3.183 -0.759 8.891 1.00 95.38 78 LYS A O 1
ATOM 625 N N . ALA A 1 79 ? -3.649 -1.131 6.730 1.00 93.00 79 ALA A N 1
ATOM 626 C CA . ALA A 1 79 ? -4.749 -0.172 6.661 1.00 93.00 79 ALA A CA 1
ATOM 627 C C . ALA A 1 79 ? -5.884 -0.523 7.636 1.00 93.00 79 ALA A C 1
ATOM 629 O O . ALA A 1 79 ? -6.410 0.352 8.327 1.00 93.00 79 ALA A O 1
ATOM 630 N N . LEU A 1 80 ? -6.234 -1.807 7.755 1.00 90.62 80 LEU A N 1
ATOM 631 C CA . LEU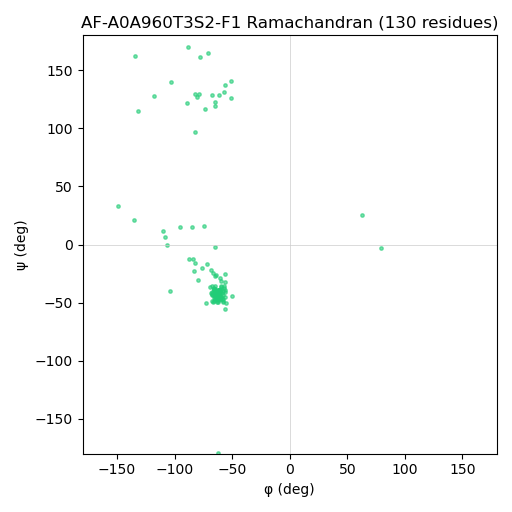 A 1 80 ? -7.248 -2.261 8.705 1.00 90.62 80 LEU A CA 1
ATOM 632 C C . LEU A 1 80 ? -6.826 -2.002 10.160 1.00 90.62 80 LEU A C 1
ATOM 634 O O . LEU A 1 80 ? -7.648 -1.570 10.970 1.00 90.62 80 LEU A O 1
ATOM 638 N N . ALA A 1 81 ? -5.550 -2.216 10.495 1.00 91.81 81 ALA A N 1
ATOM 639 C CA . ALA A 1 81 ? -5.010 -1.913 11.820 1.00 91.81 81 ALA A CA 1
ATOM 640 C C . ALA A 1 81 ? -5.085 -0.410 12.144 1.00 91.81 81 ALA A C 1
ATOM 642 O O . ALA A 1 81 ? -5.599 -0.039 13.204 1.00 91.81 81 ALA A O 1
ATOM 643 N N . HIS A 1 82 ? -4.669 0.451 11.208 1.00 91.25 82 HIS A N 1
ATOM 644 C CA . HIS A 1 82 ? -4.800 1.910 11.322 1.00 91.25 82 HIS A CA 1
ATOM 645 C C . HIS A 1 82 ? -6.252 2.330 11.544 1.00 91.25 82 HIS A C 1
ATOM 647 O O . HIS A 1 82 ? -6.576 3.090 12.456 1.00 91.25 82 HIS A O 1
ATOM 653 N N . ARG A 1 83 ? -7.176 1.754 10.779 1.00 86.19 83 ARG A N 1
ATOM 654 C CA . ARG A 1 83 ? -8.598 2.062 10.899 1.00 86.19 83 ARG A CA 1
ATOM 655 C C . ARG A 1 83 ? -9.206 1.624 12.231 1.00 86.19 83 ARG A C 1
ATOM 657 O O . ARG A 1 83 ? -10.018 2.359 12.791 1.00 86.19 83 ARG A O 1
ATOM 664 N N . ARG A 1 84 ? -8.807 0.470 12.773 1.00 87.00 84 ARG A N 1
ATOM 665 C CA . ARG A 1 84 ? -9.220 0.041 14.123 1.00 87.00 84 ARG A CA 1
ATOM 666 C C . ARG A 1 84 ? -8.781 1.055 15.185 1.00 87.00 84 ARG A C 1
ATOM 668 O O . ARG A 1 84 ? -9.534 1.318 16.123 1.00 87.00 84 ARG A O 1
ATOM 675 N N . ALA A 1 85 ? -7.613 1.682 15.019 1.00 86.56 85 ALA A N 1
ATOM 676 C CA . ALA A 1 85 ? -7.179 2.770 15.894 1.00 86.56 85 ALA A CA 1
ATOM 677 C C . ALA A 1 85 ? -8.073 4.022 15.761 1.00 86.56 85 ALA A C 1
ATOM 679 O O . ALA A 1 85 ? -8.437 4.611 16.779 1.00 86.56 85 ALA A O 1
ATOM 680 N N . LEU A 1 86 ? -8.505 4.380 14.545 1.00 84.19 86 LEU A N 1
ATOM 681 C CA . LEU A 1 86 ? -9.450 5.487 14.312 1.00 84.19 86 LEU A CA 1
ATOM 682 C C . LEU A 1 86 ? -10.840 5.215 14.912 1.00 84.19 86 LEU A C 1
ATOM 684 O O . LEU A 1 86 ? -11.435 6.102 15.525 1.00 84.19 86 LEU A O 1
ATOM 688 N N . GLN A 1 87 ? -11.344 3.983 14.795 1.00 82.25 87 GLN A N 1
ATOM 689 C CA . GLN A 1 87 ? -12.616 3.570 15.400 1.00 82.25 87 GLN A CA 1
ATOM 690 C C . GLN A 1 87 ? -12.577 3.673 16.928 1.00 82.25 87 GLN A C 1
ATOM 692 O O . GLN A 1 87 ? -13.526 4.163 17.542 1.00 82.25 87 GLN A O 1
ATOM 697 N N . ARG A 1 88 ? -11.455 3.286 17.551 1.00 85.12 88 ARG A N 1
ATOM 698 C CA . ARG A 1 88 ? -11.234 3.475 18.994 1.00 85.12 88 ARG A CA 1
ATOM 699 C C . ARG A 1 88 ? -11.283 4.955 19.396 1.00 85.12 88 ARG A C 1
ATOM 701 O O . ARG A 1 88 ? -11.765 5.270 20.480 1.00 85.12 88 ARG A O 1
ATOM 708 N N . ASN A 1 89 ? -10.875 5.851 18.499 1.00 85.12 89 ASN A N 1
ATOM 709 C CA . ASN A 1 89 ? -10.956 7.304 18.667 1.00 85.12 89 ASN A CA 1
ATOM 710 C C . ASN A 1 89 ? -12.326 7.895 18.262 1.00 85.12 89 ASN A C 1
ATOM 712 O O . ASN A 1 89 ? -12.451 9.109 18.122 1.00 85.12 89 ASN A O 1
ATOM 716 N N . LYS A 1 90 ? -13.363 7.055 18.107 1.00 81.31 90 LYS A N 1
ATOM 717 C CA . LYS A 1 90 ? -14.759 7.429 17.796 1.00 81.31 90 LYS A CA 1
ATOM 718 C C . LYS A 1 90 ? -14.962 8.122 16.443 1.00 81.31 90 LYS A C 1
ATOM 720 O O . LYS A 1 90 ? -15.951 8.830 16.257 1.00 81.31 90 LYS A O 1
ATOM 725 N N . ILE A 1 91 ? -14.071 7.892 15.481 1.00 79.38 91 ILE A N 1
ATOM 726 C CA . ILE A 1 91 ? -14.262 8.361 14.105 1.00 79.38 91 ILE A CA 1
ATOM 727 C C . ILE A 1 91 ? -15.230 7.412 13.385 1.00 79.38 91 ILE A C 1
ATOM 729 O O . ILE A 1 91 ? -15.050 6.192 13.405 1.00 79.38 91 ILE A O 1
ATOM 733 N N . ILE A 1 92 ? -16.266 7.968 12.749 1.00 78.56 92 ILE A N 1
ATOM 734 C CA . ILE A 1 92 ? -17.239 7.198 11.964 1.00 78.56 92 ILE A CA 1
ATOM 735 C C . ILE A 1 92 ? -16.537 6.637 10.726 1.00 78.56 92 ILE A C 1
ATOM 737 O O . ILE A 1 92 ? -15.884 7.360 9.979 1.00 78.56 92 ILE A O 1
ATOM 741 N N . THR A 1 93 ? -16.680 5.335 10.503 1.00 78.12 93 THR A N 1
ATOM 742 C CA . THR A 1 93 ? -16.082 4.623 9.368 1.00 78.12 93 THR A CA 1
ATOM 743 C C . THR A 1 93 ? -17.124 3.697 8.735 1.00 78.12 93 THR A C 1
ATOM 745 O O . THR A 1 93 ? -18.141 3.399 9.358 1.00 78.12 93 THR A O 1
ATOM 748 N N . PHE A 1 94 ? -16.899 3.252 7.494 1.00 79.19 94 PHE A N 1
ATOM 749 C CA . PHE A 1 94 ? -17.783 2.286 6.817 1.00 79.19 94 PHE A CA 1
ATOM 750 C C . PHE A 1 94 ? -17.844 0.918 7.549 1.00 79.19 94 PHE A C 1
ATOM 752 O O . PHE A 1 94 ? -17.186 0.716 8.569 1.00 79.19 94 PHE A O 1
ATOM 759 N N . SER A 1 95 ? -18.590 -0.069 7.049 1.00 80.88 95 SER A N 1
ATOM 760 C CA . SER A 1 95 ? -18.411 -1.457 7.516 1.00 80.88 95 SER A CA 1
ATOM 761 C C . SER A 1 95 ? -17.174 -2.098 6.869 1.00 80.88 95 SER A C 1
ATOM 763 O O . SER A 1 95 ? -16.658 -1.596 5.865 1.00 80.88 95 SER A O 1
ATOM 765 N N . GLU A 1 96 ? -16.672 -3.186 7.457 1.00 76.75 96 GLU A N 1
ATOM 766 C CA . GLU A 1 96 ? -15.549 -3.956 6.900 1.00 76.75 96 GLU A CA 1
ATOM 767 C C . GLU A 1 96 ? -15.931 -4.629 5.571 1.00 76.75 96 GLU A C 1
ATOM 769 O O . GLU A 1 96 ? -15.164 -4.570 4.615 1.00 76.75 96 GLU A O 1
ATOM 774 N N . ASP A 1 97 ? -17.160 -5.142 5.447 1.00 81.75 97 ASP A N 1
ATOM 775 C CA . ASP A 1 97 ? -17.658 -5.745 4.203 1.00 81.75 97 ASP A CA 1
ATOM 776 C C . ASP A 1 97 ? -17.694 -4.757 3.030 1.00 81.75 97 ASP A C 1
ATOM 778 O O . ASP A 1 97 ? -17.314 -5.087 1.904 1.00 81.75 97 ASP A O 1
ATOM 782 N N . VAL A 1 98 ? -18.139 -3.519 3.278 1.00 83.44 98 VAL A N 1
ATOM 783 C CA . VAL A 1 98 ? -18.168 -2.468 2.249 1.00 83.44 98 VAL A CA 1
ATOM 784 C C . VAL A 1 98 ? -16.751 -2.125 1.807 1.00 83.44 98 VAL A C 1
ATOM 786 O O . VAL A 1 98 ? -16.501 -1.999 0.609 1.00 83.44 98 VAL A O 1
ATOM 789 N N . LEU A 1 99 ? -15.811 -2.036 2.751 1.00 80.31 99 LEU A N 1
ATOM 790 C CA . LEU A 1 99 ? -14.410 -1.820 2.417 1.00 80.31 99 LEU A CA 1
ATOM 791 C C . LEU A 1 99 ? -13.827 -2.952 1.588 1.00 80.31 99 LEU A C 1
ATOM 793 O O . LEU A 1 99 ? -13.152 -2.670 0.608 1.00 80.31 99 LEU A O 1
ATOM 797 N N . HIS A 1 100 ? -14.070 -4.210 1.957 1.00 79.31 100 HIS A N 1
ATOM 798 C CA . HIS A 1 100 ? -13.500 -5.339 1.231 1.00 79.31 100 HIS A CA 1
ATOM 799 C C . HIS A 1 100 ? -13.942 -5.337 -0.240 1.00 79.31 100 HIS A C 1
ATOM 801 O O . HIS A 1 100 ? -13.145 -5.595 -1.140 1.00 79.31 100 HIS A O 1
ATOM 807 N N . ARG A 1 101 ? -15.193 -4.936 -0.500 1.00 85.38 101 ARG A N 1
ATOM 808 C CA . ARG A 1 101 ? -15.714 -4.752 -1.861 1.00 85.38 101 ARG A CA 1
ATOM 809 C C . ARG A 1 101 ? -15.052 -3.589 -2.603 1.00 85.38 101 ARG A C 1
ATOM 811 O O . ARG A 1 101 ? -14.725 -3.743 -3.776 1.00 85.38 101 ARG A O 1
ATOM 818 N N . ILE A 1 102 ? -14.860 -2.445 -1.941 1.00 83.25 102 ILE A N 1
ATOM 819 C CA . ILE A 1 102 ? -14.174 -1.276 -2.523 1.00 83.25 102 ILE A CA 1
ATOM 820 C C . ILE A 1 102 ? -12.719 -1.623 -2.847 1.00 83.25 102 ILE A C 1
ATOM 822 O O . ILE A 1 102 ? -12.266 -1.382 -3.963 1.00 83.25 102 ILE A O 1
ATOM 826 N N . ALA A 1 103 ? -12.027 -2.239 -1.892 1.00 77.88 103 ALA A N 1
ATOM 827 C CA . ALA A 1 103 ? -10.660 -2.706 -2.020 1.00 77.88 103 ALA A CA 1
ATOM 828 C C . ALA A 1 103 ? -10.536 -3.657 -3.219 1.00 77.88 103 ALA A C 1
ATOM 830 O O . ALA A 1 103 ? -9.793 -3.362 -4.149 1.00 77.88 103 ALA A O 1
ATOM 831 N N . GLY A 1 104 ? -11.336 -4.728 -3.273 1.00 81.25 104 GLY A N 1
ATOM 832 C CA . GLY A 1 104 ? -11.317 -5.667 -4.397 1.00 81.25 104 GLY A CA 1
ATOM 833 C C . GLY A 1 104 ? -11.561 -4.997 -5.755 1.00 81.25 104 GLY A C 1
ATOM 834 O O . GLY A 1 104 ? -10.858 -5.291 -6.719 1.00 81.25 104 GLY A O 1
ATOM 835 N N . ALA A 1 105 ? -12.496 -4.043 -5.840 1.00 83.25 105 ALA A N 1
ATOM 836 C CA . ALA A 1 105 ? -12.725 -3.275 -7.065 1.00 83.25 105 ALA A CA 1
ATOM 837 C C . ALA A 1 105 ? -11.523 -2.386 -7.442 1.00 83.25 105 ALA A C 1
ATOM 839 O O . ALA A 1 105 ? -11.170 -2.292 -8.619 1.00 83.25 105 ALA A O 1
ATOM 840 N N . ALA A 1 106 ? -10.864 -1.769 -6.458 1.00 77.94 106 ALA A N 1
ATOM 841 C CA . ALA A 1 106 ? -9.666 -0.962 -6.671 1.00 77.94 106 ALA A CA 1
ATOM 842 C C . ALA A 1 106 ? -8.474 -1.806 -7.160 1.00 77.94 106 ALA A C 1
ATOM 844 O O . ALA A 1 106 ? -7.735 -1.352 -8.033 1.00 77.94 106 ALA A O 1
ATOM 845 N N . GLU A 1 107 ? -8.308 -3.043 -6.674 1.00 75.69 107 GLU A N 1
ATOM 846 C CA . GLU A 1 107 ? -7.263 -3.958 -7.164 1.00 75.69 107 GLU A CA 1
ATOM 847 C C . GLU A 1 107 ? -7.464 -4.313 -8.642 1.00 75.69 107 GLU A C 1
ATOM 849 O O . GLU A 1 107 ? -6.513 -4.264 -9.426 1.00 75.69 107 GLU A O 1
ATOM 854 N N . GLN A 1 108 ? -8.708 -4.611 -9.037 1.00 79.31 108 GLN A N 1
ATOM 855 C CA . GLN A 1 108 ? -9.058 -4.876 -10.437 1.00 79.31 108 GLN A CA 1
ATOM 856 C C . GLN A 1 108 ? -8.788 -3.645 -11.310 1.00 79.31 108 GLN A C 1
ATOM 858 O O . GLN A 1 108 ? -8.139 -3.741 -12.354 1.00 79.31 108 GLN A O 1
ATOM 863 N N . GLN A 1 109 ? -9.206 -2.461 -10.851 1.00 76.44 109 GLN A N 1
ATOM 864 C CA . GLN A 1 109 ? -8.967 -1.206 -11.561 1.00 76.44 109 GLN A CA 1
ATOM 865 C C . GLN A 1 109 ? -7.470 -0.902 -11.718 1.00 76.44 109 GLN A C 1
ATOM 867 O O . GLN A 1 109 ? -7.050 -0.445 -12.781 1.00 76.44 109 GLN A O 1
ATOM 872 N N . ALA A 1 110 ? -6.654 -1.180 -10.697 1.00 70.31 110 ALA A N 1
ATOM 873 C CA . ALA A 1 110 ? -5.204 -1.028 -10.779 1.00 70.31 110 ALA A CA 1
ATOM 874 C C . ALA A 1 110 ? -4.596 -1.952 -11.847 1.00 70.31 110 ALA A C 1
ATOM 876 O O . ALA A 1 110 ? -3.709 -1.531 -12.581 1.00 70.31 110 ALA A O 1
ATOM 877 N N . GLY A 1 111 ? -5.093 -3.188 -11.986 1.00 71.56 111 GLY A N 1
ATOM 878 C CA . GLY A 1 111 ? -4.703 -4.080 -13.086 1.00 71.56 111 GLY A CA 1
ATOM 879 C C . GLY A 1 111 ? -5.004 -3.496 -14.474 1.00 71.56 111 GLY A C 1
ATOM 880 O O . GLY A 1 111 ? -4.164 -3.555 -15.369 1.00 71.56 111 GLY A O 1
ATOM 881 N N . HIS A 1 112 ? -6.168 -2.864 -14.649 1.00 75.62 112 HIS A N 1
ATOM 882 C CA . HIS A 1 112 ? -6.522 -2.196 -15.907 1.00 75.62 112 HIS A CA 1
ATOM 883 C C . HIS A 1 112 ? -5.685 -0.939 -16.184 1.00 75.62 112 HIS A C 1
ATOM 885 O O . HIS A 1 112 ? -5.352 -0.666 -17.338 1.00 75.62 112 HIS A O 1
ATOM 891 N N . ALA A 1 113 ? -5.340 -0.170 -15.148 1.00 72.75 113 ALA A N 1
ATOM 892 C CA . ALA A 1 113 ? -4.497 1.016 -15.279 1.00 72.75 113 ALA A CA 1
ATOM 893 C C . ALA A 1 113 ? -3.087 0.663 -15.782 1.00 72.75 113 ALA A C 1
ATOM 895 O O . ALA A 1 113 ? -2.591 1.336 -16.688 1.00 72.75 113 ALA A O 1
ATOM 896 N N . ASP A 1 114 ? -2.499 -0.425 -15.274 1.00 75.81 114 ASP A N 1
ATOM 897 C CA . ASP A 1 114 ? -1.192 -0.928 -15.720 1.00 75.81 114 ASP A CA 1
ATOM 898 C C . ASP A 1 114 ? -1.211 -1.279 -17.220 1.00 75.81 114 ASP A C 1
ATOM 900 O O . ASP A 1 114 ? -0.331 -0.863 -17.977 1.00 75.81 114 ASP A O 1
ATOM 904 N N . ALA A 1 115 ? -2.261 -1.967 -17.686 1.00 80.38 115 ALA A N 1
ATOM 905 C CA . ALA A 1 115 ? -2.429 -2.293 -19.105 1.00 80.38 115 ALA A CA 1
ATOM 906 C C . ALA A 1 115 ? -2.551 -1.033 -19.982 1.00 80.38 115 ALA A C 1
ATOM 908 O O . ALA A 1 115 ? -1.972 -0.960 -21.068 1.00 80.38 115 ALA A O 1
ATOM 909 N N . ARG A 1 116 ? -3.271 -0.012 -19.498 1.00 83.19 116 ARG A N 1
ATOM 910 C CA . ARG A 1 116 ? -3.453 1.260 -20.213 1.00 83.19 116 ARG A CA 1
ATOM 911 C C . ARG A 1 116 ? -2.155 2.059 -20.313 1.00 83.19 116 ARG A C 1
ATOM 913 O O . ARG A 1 116 ? -1.879 2.627 -21.366 1.00 83.19 116 ARG A O 1
ATOM 920 N N . LEU A 1 117 ? -1.364 2.092 -19.241 1.00 80.50 117 LEU A N 1
ATOM 921 C CA . LEU A 1 117 ? -0.043 2.723 -19.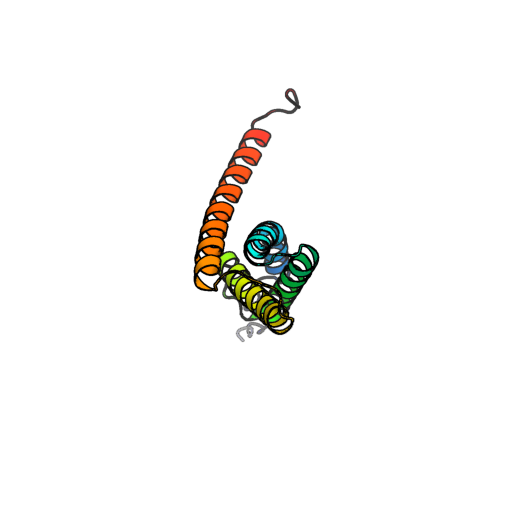231 1.00 80.50 117 LEU A CA 1
ATOM 922 C C . LEU A 1 117 ? 0.924 2.003 -20.172 1.00 80.50 117 LEU A C 1
ATOM 924 O O . LEU A 1 117 ? 1.604 2.664 -20.948 1.00 80.50 117 LEU A O 1
ATOM 928 N N . SER A 1 118 ? 0.930 0.667 -20.171 1.00 84.38 118 SER A N 1
ATOM 929 C CA . SER A 1 118 ? 1.743 -0.129 -21.098 1.00 84.38 118 SER A CA 1
ATOM 930 C C . SER A 1 118 ? 1.411 0.183 -22.562 1.00 84.38 118 SER A C 1
ATOM 932 O O . SER A 1 118 ? 2.312 0.469 -23.353 1.00 84.38 118 SER A O 1
ATOM 934 N N . ALA A 1 119 ? 0.118 0.225 -22.903 1.00 87.19 119 ALA A N 1
ATOM 935 C CA . ALA A 1 119 ? -0.340 0.600 -24.238 1.00 87.19 119 ALA A CA 1
ATOM 936 C C . ALA A 1 119 ? 0.076 2.033 -24.611 1.00 87.19 119 ALA A C 1
ATOM 938 O O . ALA A 1 119 ? 0.593 2.255 -25.702 1.00 87.19 119 ALA A O 1
ATOM 939 N N . LEU A 1 120 ? -0.071 3.000 -23.699 1.00 86.62 120 LEU A N 1
ATOM 940 C CA . LEU A 1 120 ? 0.370 4.379 -23.923 1.00 86.62 120 LEU A CA 1
ATOM 941 C C . LEU A 1 120 ? 1.884 4.464 -24.166 1.00 86.62 120 LEU A C 1
ATOM 943 O O . LEU A 1 120 ? 2.314 5.107 -25.117 1.00 86.62 120 LEU A O 1
ATOM 947 N N . SER A 1 121 ? 2.695 3.798 -23.341 1.00 87.00 121 SER A N 1
ATOM 948 C CA . SER A 1 121 ? 4.152 3.754 -23.510 1.00 87.00 121 SER A CA 1
ATOM 949 C C . SER A 1 121 ? 4.587 3.063 -24.802 1.00 87.00 121 SER A C 1
ATOM 951 O O . SER A 1 121 ? 5.687 3.329 -25.286 1.00 87.00 121 SER A O 1
ATOM 953 N N . HIS A 1 122 ? 3.775 2.152 -25.339 1.00 88.38 122 HIS A N 1
ATOM 954 C CA . HIS A 1 122 ? 3.990 1.580 -26.663 1.00 88.38 122 HIS A CA 1
ATOM 955 C C . HIS A 1 122 ? 3.667 2.607 -27.754 1.00 88.38 122 HIS A C 1
ATOM 957 O O . HIS A 1 122 ? 4.534 2.899 -28.569 1.00 88.38 122 HIS A O 1
ATOM 963 N N . CYS A 1 123 ? 2.497 3.250 -27.706 1.00 91.56 123 CYS A N 1
ATOM 964 C CA . CYS A 1 123 ? 2.123 4.287 -28.675 1.00 91.56 123 CYS A CA 1
ATOM 965 C C . CYS A 1 123 ? 3.122 5.455 -28.711 1.00 91.56 123 CYS A C 1
ATOM 967 O O . CYS A 1 123 ? 3.464 5.935 -29.784 1.00 91.56 123 CYS A O 1
ATOM 969 N N . LEU A 1 124 ? 3.628 5.887 -27.552 1.00 88.00 124 LEU A N 1
ATOM 970 C CA . LEU A 1 124 ? 4.652 6.934 -27.460 1.00 88.00 124 LEU A CA 1
ATOM 971 C C . LEU A 1 124 ? 6.005 6.516 -28.052 1.00 88.00 124 LEU A C 1
ATOM 973 O O . LEU A 1 124 ? 6.774 7.385 -28.440 1.00 88.00 124 LEU A O 1
ATOM 977 N N . ARG A 1 125 ? 6.312 5.213 -28.114 1.00 86.75 125 ARG A N 1
ATOM 978 C CA . ARG A 1 125 ? 7.522 4.700 -28.778 1.00 86.75 125 ARG A CA 1
ATOM 979 C C . ARG A 1 125 ? 7.374 4.623 -30.295 1.00 86.75 125 ARG A C 1
ATOM 981 O O . ARG A 1 125 ? 8.369 4.760 -30.995 1.00 86.75 125 ARG A O 1
ATOM 988 N N . GLU A 1 126 ? 6.157 4.390 -30.776 1.00 85.81 126 GLU A N 1
ATOM 989 C CA . GLU A 1 126 ? 5.827 4.366 -32.208 1.00 85.81 126 GLU A CA 1
ATOM 990 C C . GLU A 1 126 ? 5.739 5.780 -32.808 1.00 85.81 126 GLU A C 1
ATOM 992 O O . GLU A 1 126 ? 5.876 5.954 -34.018 1.00 85.81 126 GLU A O 1
ATOM 997 N N . LEU A 1 127 ? 5.545 6.804 -31.971 1.00 81.44 127 LEU A N 1
ATOM 998 C CA . LEU A 1 127 ? 5.671 8.204 -32.368 1.00 81.44 127 LEU A CA 1
ATOM 999 C C . LEU A 1 127 ? 7.157 8.552 -32.548 1.00 81.44 127 LEU A C 1
ATOM 1001 O O . LEU A 1 127 ? 7.953 8.488 -31.611 1.00 81.44 127 LEU A O 1
ATOM 1005 N N . GLY A 1 128 ? 7.543 8.902 -33.777 1.00 72.25 128 GLY A N 1
ATOM 1006 C CA . GLY A 1 128 ? 8.895 9.362 -34.082 1.00 72.25 128 GLY A CA 1
ATOM 1007 C C . GLY A 1 128 ? 9.175 10.760 -33.506 1.00 72.25 128 GLY A C 1
ATOM 1008 O O . GLY A 1 128 ? 8.246 11.500 -33.188 1.00 72.25 128 GLY A O 1
ATOM 1009 N N . PRO A 1 129 ? 10.449 11.190 -33.435 1.00 64.12 129 PRO A N 1
ATOM 1010 C CA . PRO A 1 129 ? 10.839 12.487 -32.863 1.00 64.12 129 PRO A CA 1
ATOM 1011 C C . PRO A 1 129 ? 10.316 13.718 -33.630 1.00 64.12 129 PRO A C 1
ATOM 1013 O O . PRO A 1 129 ? 10.597 14.838 -33.222 1.00 64.12 129 PRO A O 1
ATOM 1016 N N . ALA A 1 130 ? 9.601 13.530 -34.743 1.00 62.28 130 ALA A N 1
ATOM 1017 C CA . ALA A 1 130 ? 8.983 14.605 -35.517 1.00 62.28 130 ALA A CA 1
ATOM 1018 C C . ALA A 1 130 ? 7.571 14.985 -35.022 1.00 62.28 130 ALA A C 1
ATOM 1020 O O . ALA A 1 130 ? 7.066 16.029 -35.427 1.00 62.28 130 ALA A O 1
ATOM 1021 N N . ASP A 1 131 ? 6.964 14.164 -34.155 1.00 59.81 131 ASP A N 1
ATOM 1022 C CA . ASP A 1 131 ? 5.590 14.332 -33.654 1.00 59.81 131 ASP A CA 1
ATOM 1023 C C . ASP A 1 131 ? 5.524 14.729 -32.157 1.00 59.81 131 ASP A C 1
ATOM 1025 O O . ASP A 1 131 ? 4.450 14.679 -31.552 1.00 59.81 131 ASP A O 1
ATOM 1029 N N . LEU A 1 132 ? 6.664 15.111 -31.556 1.00 53.09 132 LEU A N 1
ATOM 1030 C CA . LEU A 1 132 ? 6.797 15.612 -30.174 1.00 53.09 132 LEU A CA 1
ATOM 1031 C C . LEU A 1 132 ? 6.992 17.132 -30.124 1.00 53.09 132 LEU A C 1
ATOM 1033 O O . LEU A 1 132 ? 7.822 17.649 -30.905 1.00 53.09 132 LEU A O 1
#